Protein AF-A0A378WQJ5-F1 (afdb_monomer_lite)

Foldseek 3Di:
DPPVVVVVCVVVVDDPDDDPVVVLVVLLVVLLVVCVVDPDDADDAAQQPDPVSVSVVVSRVSSNVVNVVVVVVDPDDDDDDDDDDDHDPNDPDPPVVPVVVVVVVVVD

Organism: NCBI:txid134964

Secondary structure (DSSP, 8-state):
---HHHHHHHHHT--SS--HHHHHHHHHHHHHHHHHTSS--S------SSHHHHHHHHHHHHHHHHHHHHHHTS-----------------SSS-HHHHHHHHHTT--

Structure (mmCIF, N/CA/C/O backbone):
data_AF-A0A378WQJ5-F1
#
_entry.id   AF-A0A378WQJ5-F1
#
loop_
_atom_site.group_PDB
_atom_site.id
_atom_site.type_symbol
_atom_site.label_atom_id
_atom_site.label_alt_id
_atom_site.label_comp_id
_atom_site.label_asym_id
_atom_site.label_entity_id
_atom_site.label_seq_id
_atom_site.pdbx_PDB_ins_code
_atom_site.Cartn_x
_atom_site.Cartn_y
_atom_site.Cartn_z
_atom_site.occupancy
_atom_site.B_iso_or_equiv
_atom_site.auth_seq_id
_atom_site.auth_comp_id
_atom_site.auth_asym_id
_atom_site.auth_atom_id
_atom_site.pdbx_PDB_model_num
ATOM 1 N N . MET A 1 1 ? 26.293 -20.316 -11.705 1.00 52.41 1 MET A N 1
ATOM 2 C CA . MET A 1 1 ? 25.963 -19.163 -10.844 1.00 52.41 1 MET A CA 1
ATOM 3 C C . MET A 1 1 ? 24.924 -18.353 -11.591 1.00 52.41 1 MET A C 1
ATOM 5 O O . MET A 1 1 ? 25.240 -17.915 -12.689 1.00 52.41 1 MET A O 1
ATOM 9 N N . GLY A 1 2 ? 23.692 -18.262 -11.074 1.00 68.25 2 GLY A N 1
ATOM 10 C CA . GLY A 1 2 ? 22.673 -17.384 -11.664 1.00 68.25 2 GLY A CA 1
ATOM 11 C C . GLY A 1 2 ? 23.223 -15.965 -11.766 1.00 68.25 2 GLY A C 1
ATOM 12 O O . GLY A 1 2 ? 24.048 -15.568 -10.936 1.00 68.25 2 GLY A O 1
ATOM 13 N N . ASN A 1 3 ? 22.860 -15.241 -12.819 1.00 88.44 3 ASN A N 1
ATOM 14 C CA . ASN A 1 3 ? 23.397 -13.897 -12.994 1.00 88.44 3 ASN A CA 1
ATOM 15 C C . ASN A 1 3 ? 22.887 -12.996 -11.847 1.00 88.44 3 ASN A C 1
ATOM 17 O O . ASN A 1 3 ? 21.793 -13.191 -11.322 1.00 88.44 3 ASN A O 1
ATOM 21 N N . LEU A 1 4 ? 23.687 -12.013 -11.418 1.00 94.25 4 LEU A N 1
ATOM 22 C CA . LEU A 1 4 ? 23.340 -11.125 -10.294 1.00 94.25 4 LEU A CA 1
ATOM 23 C C . LEU A 1 4 ? 21.961 -10.459 -10.477 1.00 94.25 4 LEU A C 1
ATOM 25 O O . LEU A 1 4 ? 21.240 -10.208 -9.517 1.00 94.25 4 LEU A O 1
ATOM 29 N N . ARG A 1 5 ? 21.568 -10.209 -11.728 1.00 91.94 5 ARG A N 1
ATOM 30 C CA . ARG A 1 5 ? 20.272 -9.629 -12.075 1.00 91.94 5 ARG A CA 1
ATOM 31 C C . ARG A 1 5 ? 19.101 -10.544 -11.703 1.00 91.94 5 ARG A C 1
ATOM 33 O O . ARG A 1 5 ? 18.120 -10.048 -11.162 1.00 91.94 5 ARG A O 1
ATOM 40 N N . GLU A 1 6 ? 19.190 -11.844 -11.969 1.00 91.31 6 GLU A N 1
ATOM 41 C CA . GLU A 1 6 ? 18.173 -12.837 -11.594 1.00 91.31 6 GLU A CA 1
ATOM 42 C C . GLU A 1 6 ? 17.978 -12.884 -10.079 1.00 91.31 6 GLU A C 1
ATOM 44 O O . GLU A 1 6 ? 16.844 -12.947 -9.610 1.00 91.31 6 GLU A O 1
ATOM 49 N N . GLN A 1 7 ? 19.070 -12.781 -9.317 1.00 94.06 7 GLN A N 1
ATOM 50 C CA . GLN A 1 7 ? 19.015 -12.735 -7.854 1.00 94.06 7 GLN A CA 1
ATOM 51 C C . GLN A 1 7 ? 18.281 -11.482 -7.362 1.00 94.06 7 GLN A C 1
ATOM 53 O O . GLN A 1 7 ? 17.370 -11.591 -6.547 1.00 94.06 7 GLN A O 1
ATOM 58 N N . ILE A 1 8 ? 18.604 -10.312 -7.923 1.00 94.12 8 ILE A N 1
ATOM 59 C CA . ILE A 1 8 ? 17.949 -9.044 -7.570 1.00 94.12 8 ILE A CA 1
ATOM 60 C C . ILE A 1 8 ? 16.453 -9.072 -7.912 1.00 94.12 8 ILE A C 1
ATOM 62 O O . ILE A 1 8 ? 15.630 -8.628 -7.115 1.00 94.12 8 ILE A O 1
ATOM 66 N N . ILE A 1 9 ? 16.081 -9.590 -9.089 1.00 93.56 9 ILE A N 1
ATOM 67 C CA . ILE A 1 9 ? 14.671 -9.680 -9.504 1.00 93.56 9 ILE A CA 1
ATOM 68 C C . ILE A 1 9 ? 13.885 -10.569 -8.535 1.00 93.56 9 ILE A C 1
ATOM 70 O O . ILE A 1 9 ? 12.787 -10.194 -8.120 1.00 93.56 9 ILE A O 1
ATOM 74 N N . ALA A 1 10 ? 14.456 -11.717 -8.159 1.00 91.25 10 ALA A N 1
ATOM 75 C CA . ALA A 1 10 ? 13.835 -12.639 -7.218 1.00 91.25 10 ALA A CA 1
ATOM 76 C C . ALA A 1 10 ? 13.684 -12.022 -5.818 1.00 91.25 10 ALA A C 1
ATOM 78 O O . ALA A 1 10 ? 12.630 -12.164 -5.204 1.00 91.25 10 ALA A O 1
ATOM 79 N N . GLU A 1 11 ? 14.700 -11.305 -5.334 1.00 94.56 11 GLU A N 1
ATOM 80 C CA . GLU A 1 11 ? 14.692 -10.685 -4.004 1.00 94.56 11 GLU A CA 1
ATOM 81 C C . GLU A 1 11 ? 13.705 -9.513 -3.900 1.00 94.56 11 GLU A C 1
ATOM 83 O O . GLU A 1 11 ? 12.979 -9.398 -2.914 1.00 94.56 11 GLU A O 1
ATOM 88 N N . LEU A 1 12 ? 13.621 -8.668 -4.933 1.00 94.50 12 LEU A N 1
ATOM 89 C CA . LEU A 1 12 ? 12.687 -7.536 -4.965 1.00 94.50 12 LEU A CA 1
ATOM 90 C C . LEU A 1 12 ? 11.249 -7.946 -5.327 1.00 94.50 12 LEU A C 1
ATOM 92 O O . LEU A 1 12 ? 10.339 -7.121 -5.237 1.00 94.50 12 LEU A O 1
ATOM 96 N N . GLY A 1 13 ? 11.037 -9.193 -5.764 1.00 91.12 13 GLY A N 1
ATOM 97 C CA . GLY A 1 13 ? 9.723 -9.710 -6.151 1.00 91.12 13 GLY A CA 1
ATOM 98 C C . GLY A 1 13 ? 9.102 -8.979 -7.347 1.00 91.12 13 GLY A C 1
ATOM 99 O O . GLY A 1 13 ? 7.879 -8.852 -7.428 1.00 91.12 13 GLY A O 1
ATOM 100 N N . VAL A 1 14 ? 9.930 -8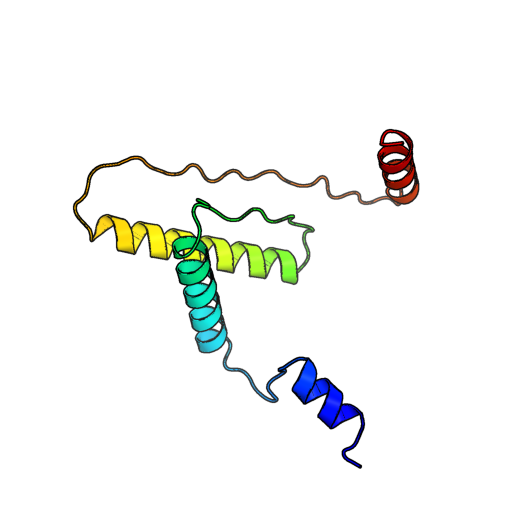.455 -8.256 1.00 91.94 14 VAL A N 1
ATOM 101 C CA . VAL A 1 14 ? 9.463 -7.677 -9.413 1.00 91.94 14 VAL A CA 1
ATOM 102 C C . VAL A 1 14 ? 8.984 -8.622 -10.510 1.00 91.94 14 VAL A C 1
ATOM 104 O O . VAL A 1 14 ? 9.728 -9.484 -10.975 1.00 91.94 14 VAL A O 1
ATOM 107 N N . ALA A 1 15 ? 7.744 -8.438 -10.958 1.00 90.56 15 ALA A N 1
ATOM 108 C CA . ALA A 1 15 ? 7.208 -9.148 -12.113 1.00 90.56 15 ALA A CA 1
ATOM 109 C C . ALA A 1 15 ? 7.690 -8.509 -13.426 1.00 90.56 15 ALA A C 1
ATOM 111 O O . ALA A 1 15 ? 7.823 -7.288 -13.515 1.00 90.56 15 ALA A O 1
ATOM 112 N N . ALA A 1 16 ? 7.922 -9.331 -14.454 1.00 90.62 16 ALA A N 1
ATOM 113 C CA . ALA A 1 16 ? 8.321 -8.854 -15.781 1.00 90.62 16 ALA A CA 1
ATOM 114 C C . ALA A 1 16 ? 7.211 -8.041 -16.471 1.00 90.62 16 ALA A C 1
ATOM 116 O O . ALA A 1 16 ? 7.496 -7.074 -17.174 1.00 90.62 16 ALA A O 1
ATOM 117 N N . GLU A 1 17 ? 5.954 -8.411 -16.229 1.00 94.00 17 GLU A N 1
ATOM 118 C CA . GLU A 1 17 ? 4.765 -7.728 -16.726 1.00 94.00 17 GLU A CA 1
ATOM 119 C C . GLU A 1 17 ? 3.743 -7.593 -15.597 1.00 94.00 17 GLU A C 1
ATOM 121 O O . GLU A 1 17 ? 3.650 -8.453 -14.716 1.00 94.00 17 GLU A O 1
ATOM 126 N N . ILE A 1 18 ? 2.972 -6.506 -15.626 1.00 94.62 18 ILE A N 1
ATOM 127 C CA . ILE A 1 18 ? 1.894 -6.250 -14.672 1.00 94.62 18 ILE A CA 1
ATOM 128 C C . ILE A 1 18 ? 0.619 -5.852 -15.411 1.00 94.62 18 ILE A C 1
ATOM 130 O O . ILE A 1 18 ? 0.675 -5.104 -16.385 1.00 94.62 18 ILE A O 1
ATOM 134 N N . GLU A 1 19 ? -0.537 -6.286 -14.904 1.00 97.00 19 GLU A N 1
ATOM 135 C CA . GLU A 1 19 ? -1.818 -5.659 -15.240 1.00 97.00 19 GLU A CA 1
ATOM 136 C C . GLU A 1 19 ? -2.140 -4.632 -14.133 1.00 97.00 19 GLU A C 1
ATOM 138 O O . GLU A 1 19 ? -2.465 -5.031 -13.005 1.00 97.00 19 GLU A O 1
ATOM 143 N N . PRO A 1 20 ? -2.070 -3.313 -14.419 1.00 95.19 20 PRO A N 1
ATOM 144 C CA . PRO A 1 20 ? -2.350 -2.255 -13.449 1.00 95.19 20 PRO A CA 1
ATOM 145 C C . PRO A 1 20 ? -3.651 -2.410 -12.641 1.00 95.19 20 PRO A C 1
ATOM 147 O O . PRO A 1 20 ? -3.651 -2.181 -11.435 1.00 95.19 20 PRO A O 1
ATOM 150 N N . LYS A 1 21 ? -4.770 -2.786 -13.261 1.00 95.94 21 LYS A N 1
ATOM 151 C CA . LYS A 1 21 ? -6.079 -2.959 -12.610 1.00 95.94 21 LYS A CA 1
ATOM 152 C C . LYS A 1 21 ? -6.063 -4.099 -11.598 1.00 95.94 21 LYS A C 1
ATOM 154 O O . LYS A 1 21 ? -6.588 -3.938 -10.495 1.00 95.94 21 LYS A O 1
ATOM 159 N N . VAL A 1 22 ? -5.452 -5.227 -11.958 1.00 96.88 22 VAL A N 1
ATOM 160 C CA . VAL A 1 22 ? -5.320 -6.391 -11.066 1.00 96.88 22 VAL A CA 1
ATOM 161 C C . VAL A 1 22 ? -4.415 -6.037 -9.890 1.00 96.88 22 VAL A C 1
ATOM 163 O O . VAL A 1 22 ? -4.758 -6.271 -8.732 1.00 96.88 22 VAL A O 1
ATOM 166 N N . GLU A 1 23 ? -3.297 -5.379 -10.176 1.00 96.75 23 GLU A N 1
ATOM 167 C CA . GLU A 1 23 ? -2.312 -4.947 -9.191 1.00 96.75 23 GLU A CA 1
ATOM 168 C C . GLU A 1 23 ? -2.868 -3.894 -8.213 1.00 96.75 23 GLU A C 1
ATOM 170 O O . GLU A 1 23 ? -2.573 -3.939 -7.011 1.00 96.75 23 GLU A O 1
ATOM 175 N N . VAL A 1 24 ? -3.717 -2.975 -8.688 1.00 97.19 24 VAL A N 1
ATOM 176 C CA . VAL A 1 24 ? -4.460 -2.038 -7.831 1.00 97.19 24 VAL A CA 1
ATOM 177 C C . VAL A 1 24 ? -5.402 -2.801 -6.908 1.00 97.19 24 VAL A C 1
ATOM 179 O O . VAL A 1 24 ? -5.370 -2.565 -5.701 1.00 97.19 24 VAL A O 1
ATOM 182 N N . ARG A 1 25 ? -6.207 -3.734 -7.437 1.00 97.56 25 ARG A N 1
ATOM 183 C CA . ARG A 1 25 ? -7.154 -4.508 -6.623 1.00 97.56 25 ARG A CA 1
ATOM 184 C C . ARG A 1 25 ? -6.437 -5.302 -5.534 1.00 97.56 25 ARG A C 1
ATOM 186 O O . ARG A 1 25 ? -6.797 -5.176 -4.367 1.00 97.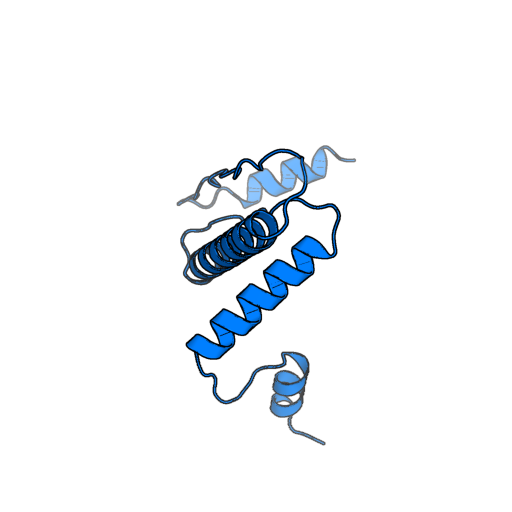56 25 ARG A O 1
ATOM 193 N N . ARG A 1 26 ? -5.377 -6.021 -5.904 1.00 97.06 26 ARG A N 1
ATOM 194 C CA . ARG A 1 26 ? -4.557 -6.818 -4.985 1.00 97.06 26 ARG A CA 1
ATOM 195 C C . ARG A 1 26 ? -3.949 -5.969 -3.865 1.00 97.06 26 ARG A C 1
ATOM 197 O O . ARG A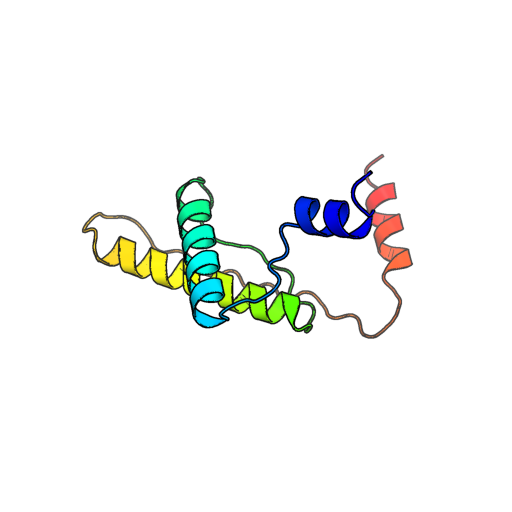 1 26 ? -3.968 -6.382 -2.711 1.00 97.06 26 ARG A O 1
ATOM 204 N N . ARG A 1 27 ? -3.426 -4.774 -4.178 1.00 97.31 27 ARG A N 1
ATOM 205 C CA . ARG A 1 27 ? -2.874 -3.855 -3.160 1.00 97.31 27 ARG A CA 1
ATOM 206 C C . ARG A 1 27 ? -3.953 -3.281 -2.250 1.00 97.31 27 ARG A C 1
ATOM 208 O O . ARG A 1 27 ? -3.718 -3.160 -1.055 1.00 97.31 27 ARG A O 1
ATOM 215 N N . VAL A 1 28 ? -5.117 -2.932 -2.795 1.00 97.19 28 VAL A N 1
ATOM 216 C CA . VAL A 1 28 ? -6.250 -2.432 -2.002 1.00 97.19 28 VAL A CA 1
ATOM 217 C C . VAL A 1 28 ? -6.750 -3.504 -1.034 1.00 97.19 28 VAL A C 1
ATOM 219 O O . VAL A 1 28 ? -6.925 -3.205 0.143 1.00 97.19 28 VAL A O 1
ATOM 222 N N . GLU A 1 29 ? -6.915 -4.744 -1.500 1.00 96.88 29 GLU A N 1
ATOM 223 C CA . GLU A 1 29 ? -7.299 -5.880 -0.654 1.00 96.88 29 GLU A CA 1
ATOM 224 C C . GLU A 1 29 ? -6.261 -6.143 0.432 1.00 96.88 29 GLU A C 1
ATOM 226 O O . GLU A 1 29 ? -6.613 -6.175 1.607 1.00 96.88 29 GLU A O 1
ATOM 231 N N . PHE A 1 30 ? -4.978 -6.211 0.065 1.00 96.81 30 PHE A N 1
ATOM 232 C CA . PHE A 1 30 ? -3.892 -6.364 1.030 1.00 96.81 30 PHE A CA 1
ATOM 233 C C . PHE A 1 30 ? -3.926 -5.282 2.115 1.00 96.81 30 PHE A C 1
ATOM 235 O O . PHE A 1 30 ? -3.830 -5.599 3.296 1.00 96.81 30 PHE A O 1
ATOM 242 N N . LEU A 1 31 ? -4.091 -4.008 1.740 1.00 96.38 31 LEU A N 1
ATOM 243 C CA . LEU A 1 31 ? -4.176 -2.908 2.702 1.00 96.38 31 LEU A CA 1
ATOM 244 C C . LEU A 1 31 ? -5.416 -3.039 3.597 1.00 96.38 31 LEU A C 1
ATOM 246 O O . LEU A 1 31 ? -5.315 -2.870 4.811 1.00 96.38 31 LEU A O 1
ATOM 250 N N . ALA A 1 32 ? -6.579 -3.348 3.025 1.00 93.88 32 ALA A N 1
ATOM 251 C CA . ALA A 1 32 ? -7.818 -3.510 3.778 1.00 93.88 32 ALA A CA 1
ATOM 252 C C . ALA A 1 32 ? -7.713 -4.650 4.807 1.00 93.88 32 ALA A C 1
ATOM 254 O O . ALA A 1 32 ? -8.053 -4.479 5.982 1.00 93.88 32 ALA A O 1
ATOM 255 N N . ASP A 1 33 ? -7.193 -5.795 4.378 1.00 94.56 33 ASP A N 1
ATOM 256 C CA . ASP A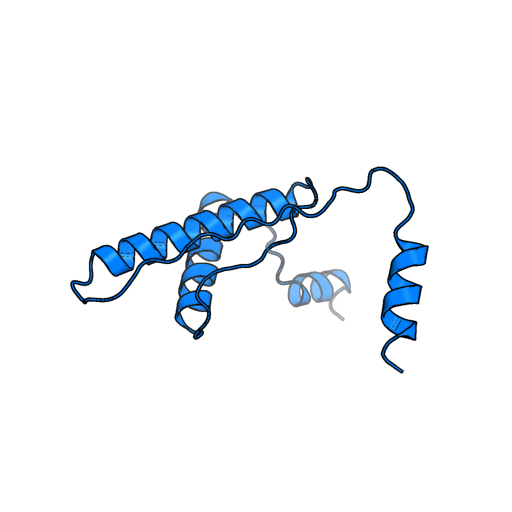 1 33 ? -7.033 -6.972 5.223 1.00 94.56 33 ASP A CA 1
ATOM 257 C C . ASP A 1 33 ? -5.941 -6.739 6.277 1.00 94.56 33 ASP A C 1
ATOM 259 O O . ASP A 1 33 ? -6.136 -7.064 7.449 1.00 94.56 33 ASP A O 1
ATOM 263 N N . TYR A 1 34 ? -4.842 -6.070 5.908 1.00 95.38 34 TYR A N 1
ATOM 264 C CA . TYR A 1 34 ? -3.795 -5.669 6.846 1.00 95.38 34 TYR A CA 1
ATOM 265 C C . TYR A 1 34 ? -4.345 -4.754 7.941 1.00 95.38 34 TYR A C 1
ATOM 267 O O . TYR A 1 34 ? -4.151 -5.039 9.120 1.00 95.38 34 TYR A O 1
ATOM 275 N N . LEU A 1 35 ? -5.088 -3.699 7.589 1.00 91.81 35 LEU A N 1
ATOM 276 C CA . LEU A 1 35 ? -5.670 -2.802 8.588 1.00 91.81 35 LEU A CA 1
ATOM 277 C C . LEU A 1 35 ? -6.632 -3.552 9.517 1.00 91.81 35 LEU A C 1
ATOM 279 O O . LEU A 1 3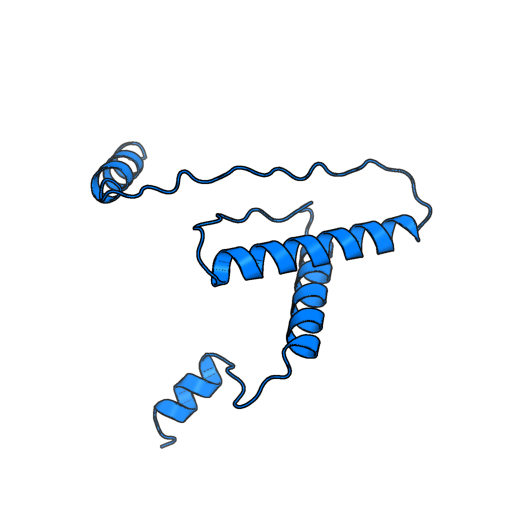5 ? -6.540 -3.391 10.731 1.00 91.81 35 LEU A O 1
ATOM 283 N N . SER A 1 36 ? -7.472 -4.431 8.959 1.00 90.56 36 SER A N 1
ATOM 284 C CA . SER A 1 36 ? -8.414 -5.265 9.724 1.00 90.56 36 SER A CA 1
ATOM 285 C C . SER A 1 36 ? -7.727 -6.258 10.664 1.00 90.56 36 SER A C 1
ATOM 287 O O . SER A 1 36 ? -8.308 -6.654 11.670 1.00 90.56 36 SER A O 1
ATOM 289 N N . SER A 1 37 ? -6.500 -6.674 10.341 1.00 92.88 37 SER A N 1
ATOM 290 C CA . SER A 1 37 ? -5.703 -7.578 11.177 1.00 92.88 37 SER A CA 1
ATOM 291 C C . SER A 1 37 ? -5.053 -6.884 12.382 1.00 92.88 37 SER A C 1
ATOM 293 O O . SER A 1 37 ? -4.500 -7.546 13.259 1.00 92.88 37 SER A O 1
ATOM 295 N N . THR A 1 38 ? -5.122 -5.552 12.445 1.00 90.88 38 THR A N 1
ATOM 296 C CA . THR A 1 38 ? -4.505 -4.735 13.495 1.00 90.88 38 THR A CA 1
ATOM 297 C C . THR A 1 38 ? -5.566 -3.996 14.320 1.00 90.88 38 THR A C 1
ATOM 299 O O . THR A 1 38 ? -6.661 -3.746 13.827 1.00 90.88 38 THR A O 1
ATOM 302 N N . PRO A 1 39 ? -5.256 -3.555 15.555 1.00 89.00 39 PRO A N 1
ATOM 303 C CA . PRO A 1 39 ? -6.124 -2.638 16.299 1.00 89.00 39 PRO A CA 1
ATOM 304 C C . PRO A 1 39 ? -6.079 -1.200 15.752 1.00 89.00 39 PRO A C 1
ATOM 306 O O . PRO A 1 39 ? -6.711 -0.305 16.317 1.00 89.00 39 PRO A O 1
ATOM 309 N N . ALA A 1 40 ? -5.288 -0.946 14.703 1.00 90.00 40 ALA A N 1
ATOM 310 C CA . ALA A 1 40 ? -5.225 0.354 14.069 1.00 90.00 40 ALA A CA 1
ATOM 311 C C . ALA A 1 40 ? -6.513 0.631 13.295 1.00 90.00 40 ALA A C 1
ATOM 313 O O . ALA A 1 40 ? -7.271 -0.249 12.905 1.00 90.00 40 ALA A O 1
ATOM 314 N N . THR A 1 41 ? -6.752 1.908 13.069 1.00 85.38 41 THR A N 1
ATOM 315 C CA . THR A 1 41 ? -8.048 2.400 12.613 1.00 85.38 41 THR A CA 1
ATOM 316 C C . THR A 1 41 ? -7.967 3.204 11.319 1.00 85.38 41 THR A C 1
ATOM 318 O O . THR A 1 41 ? -8.974 3.654 10.773 1.00 85.38 41 THR A O 1
ATOM 321 N N . GLY A 1 42 ? -6.752 3.381 10.807 1.00 89.56 42 GLY A N 1
ATOM 322 C CA . GLY A 1 42 ? -6.480 4.025 9.537 1.00 89.56 42 GLY A CA 1
ATOM 323 C C . GLY A 1 42 ? -4.990 4.051 9.223 1.00 89.56 42 GLY A C 1
ATOM 324 O O . GLY A 1 42 ? -4.155 3.596 10.005 1.00 89.56 42 GLY A O 1
ATOM 325 N N . PHE A 1 43 ? -4.667 4.625 8.068 1.00 92.88 43 PHE A N 1
ATOM 326 C CA . PHE A 1 43 ? -3.297 4.804 7.595 1.00 92.88 43 PHE A CA 1
ATOM 327 C C . PHE A 1 43 ? -2.821 6.241 7.799 1.00 92.88 43 PHE A C 1
ATOM 329 O O . PHE A 1 43 ? -3.586 7.191 7.624 1.00 92.88 43 PHE A O 1
ATOM 336 N N . VAL A 1 44 ? -1.531 6.403 8.093 1.00 93.19 44 VAL A N 1
ATOM 337 C CA . VAL A 1 44 ? -0.844 7.699 8.085 1.00 93.19 44 VAL A CA 1
ATOM 338 C C . VAL A 1 44 ? 0.170 7.687 6.947 1.00 93.19 44 VAL A C 1
ATOM 340 O O . VAL A 1 44 ? 0.980 6.770 6.852 1.00 93.19 44 VAL A O 1
ATOM 343 N N . LEU A 1 45 ? 0.127 8.701 6.082 1.00 92.50 45 LEU A N 1
ATOM 344 C CA . LEU A 1 45 ? 1.006 8.814 4.920 1.00 92.50 45 LEU A CA 1
ATOM 345 C C . LEU A 1 45 ? 1.527 10.246 4.776 1.00 92.50 45 LEU A C 1
ATOM 347 O O . LEU A 1 45 ? 0.750 11.201 4.768 1.00 92.50 45 LEU A O 1
ATOM 351 N N . GLY A 1 46 ? 2.842 10.390 4.615 1.00 92.50 46 GLY A N 1
ATOM 352 C CA . GLY A 1 46 ? 3.454 11.650 4.203 1.00 92.50 46 GLY A CA 1
ATOM 353 C C . GLY A 1 46 ? 3.298 11.854 2.696 1.00 92.50 46 GLY A C 1
ATOM 354 O O . GLY A 1 46 ? 3.832 11.078 1.909 1.00 92.50 46 GLY A O 1
ATOM 355 N N . ILE A 1 47 ? 2.579 12.900 2.284 1.00 89.62 47 ILE A N 1
ATOM 356 C CA . ILE A 1 47 ? 2.442 13.264 0.867 1.00 89.62 47 ILE A CA 1
ATOM 357 C C . ILE A 1 47 ? 3.540 14.259 0.495 1.00 89.62 47 ILE A C 1
ATOM 359 O O . ILE A 1 47 ? 3.559 15.377 1.004 1.00 89.62 47 ILE A O 1
ATOM 363 N N . SER A 1 48 ? 4.439 13.849 -0.402 1.00 89.00 48 SER A N 1
ATOM 364 C CA . SER A 1 48 ? 5.555 14.670 -0.900 1.00 89.00 48 SER A CA 1
ATOM 365 C C . SER A 1 48 ? 5.224 15.454 -2.174 1.00 89.00 48 SER A C 1
ATOM 367 O O . SER A 1 48 ? 5.977 16.345 -2.551 1.00 89.00 48 SER A O 1
ATOM 369 N N . GLY A 1 49 ? 4.118 15.114 -2.847 1.00 86.88 49 GLY A N 1
ATOM 370 C CA . GLY A 1 49 ? 3.763 15.630 -4.176 1.00 86.88 49 GLY A CA 1
ATOM 371 C C . GLY A 1 49 ? 4.298 14.788 -5.342 1.00 86.88 49 GLY A C 1
ATOM 372 O O . GLY A 1 49 ? 4.007 15.096 -6.492 1.00 86.88 49 GLY A O 1
ATOM 373 N N . GLY A 1 50 ? 5.048 13.716 -5.061 1.00 93.00 50 GLY A N 1
ATOM 374 C CA . GLY A 1 50 ? 5.488 12.744 -6.065 1.00 93.00 50 GLY A CA 1
ATOM 375 C C . GLY A 1 50 ? 4.402 11.737 -6.468 1.00 93.00 50 GLY A C 1
ATOM 376 O O . GLY A 1 50 ? 3.368 11.602 -5.804 1.00 93.00 50 GLY A O 1
ATOM 377 N N . GLN A 1 51 ? 4.663 10.994 -7.547 1.00 94.19 51 GLN A N 1
ATOM 378 C CA . GLN A 1 51 ? 3.765 9.950 -8.052 1.00 94.19 51 GLN A CA 1
ATOM 379 C C . GLN A 1 51 ? 3.542 8.842 -7.017 1.00 94.19 51 GLN A C 1
ATOM 381 O O . GLN A 1 51 ? 2.399 8.460 -6.782 1.00 94.19 51 GLN A O 1
ATOM 386 N N . ASP A 1 52 ? 4.599 8.390 -6.341 1.00 93.19 52 ASP A N 1
ATOM 387 C CA . ASP A 1 52 ? 4.522 7.264 -5.403 1.00 93.19 52 ASP A CA 1
ATOM 388 C C . ASP A 1 52 ? 3.642 7.580 -4.195 1.00 93.19 52 ASP A C 1
ATOM 390 O O . ASP A 1 52 ? 2.766 6.796 -3.824 1.00 93.19 52 ASP A O 1
ATOM 394 N N . SER A 1 53 ? 3.824 8.763 -3.599 1.00 91.31 53 SER A N 1
ATOM 395 C CA . SER A 1 53 ? 3.023 9.182 -2.446 1.00 91.31 53 SER A CA 1
ATOM 396 C C . SER A 1 53 ? 1.573 9.472 -2.840 1.00 91.31 53 SER A C 1
ATOM 398 O O . SER A 1 53 ? 0.658 9.145 -2.085 1.00 91.31 53 SER A O 1
ATOM 400 N N . SER A 1 54 ? 1.337 9.990 -4.048 1.00 93.81 54 SER A N 1
ATOM 401 C CA . SER A 1 54 ? -0.016 10.203 -4.578 1.00 93.81 54 SER A CA 1
ATOM 402 C C . SER A 1 54 ? -0.740 8.883 -4.865 1.00 93.81 54 SER A C 1
ATOM 404 O O . SER A 1 54 ? -1.896 8.713 -4.467 1.00 93.81 54 SER A O 1
ATOM 406 N N . LEU A 1 55 ? -0.057 7.925 -5.500 1.00 95.31 55 LEU A N 1
ATOM 407 C CA . LEU A 1 55 ? -0.586 6.590 -5.777 1.00 95.31 55 LEU A CA 1
ATOM 408 C C . LEU A 1 55 ? -0.894 5.853 -4.474 1.00 95.31 55 LEU A C 1
ATOM 410 O O . LEU A 1 55 ? -2.011 5.371 -4.290 1.00 95.31 55 LEU A O 1
ATOM 414 N N . THR A 1 56 ? 0.059 5.838 -3.541 1.00 94.75 56 THR A N 1
ATOM 415 C CA . THR A 1 56 ? -0.115 5.209 -2.225 1.00 94.75 56 THR A CA 1
ATOM 416 C C . THR A 1 56 ? -1.293 5.830 -1.478 1.00 94.75 56 THR A C 1
ATOM 418 O O . THR A 1 56 ? -2.142 5.110 -0.959 1.00 94.75 56 THR A O 1
ATOM 421 N N . GLY A 1 57 ? -1.422 7.161 -1.495 1.00 94.94 57 GLY A N 1
ATOM 422 C CA . GLY A 1 57 ? -2.547 7.856 -0.869 1.00 94.94 57 GLY A CA 1
ATOM 423 C C . GLY A 1 57 ? -3.896 7.443 -1.455 1.00 94.94 57 GLY A C 1
ATOM 424 O O . GLY A 1 57 ? -4.844 7.192 -0.708 1.00 94.94 57 GLY A O 1
ATOM 425 N N . LYS A 1 58 ? -3.981 7.306 -2.784 1.00 96.00 58 LYS A N 1
ATOM 426 C CA . LYS A 1 58 ? -5.202 6.840 -3.450 1.00 96.00 58 LYS A CA 1
ATOM 427 C C . LYS A 1 58 ? -5.533 5.388 -3.093 1.00 96.00 58 LYS A C 1
ATOM 429 O O . LYS A 1 58 ? -6.698 5.101 -2.831 1.00 96.00 58 LYS A O 1
ATOM 434 N N . LEU A 1 59 ? -4.542 4.497 -3.052 1.00 96.94 59 LEU A N 1
ATOM 435 C CA . LEU A 1 59 ? -4.736 3.092 -2.673 1.00 96.94 59 LEU A CA 1
ATOM 436 C C . LEU A 1 59 ? -5.222 2.958 -1.224 1.00 96.94 59 LEU A C 1
ATOM 438 O O . LEU A 1 59 ? -6.200 2.255 -0.976 1.00 96.94 59 LEU A O 1
ATOM 442 N N . CYS A 1 60 ? -4.616 3.693 -0.285 1.00 95.75 60 CYS A N 1
ATOM 443 C CA . CYS A 1 60 ? -5.055 3.721 1.112 1.00 95.75 60 CYS A CA 1
ATOM 444 C C . CYS A 1 60 ? -6.501 4.216 1.249 1.00 95.75 60 CYS A C 1
ATOM 446 O O . CYS A 1 60 ? -7.276 3.649 2.018 1.00 95.75 60 CYS A O 1
ATOM 448 N N . GLN A 1 61 ? -6.882 5.249 0.489 1.00 94.75 61 GLN A N 1
ATOM 449 C CA . GLN A 1 61 ? -8.253 5.759 0.490 1.00 94.75 61 GLN A CA 1
ATOM 450 C C . GLN A 1 61 ? -9.250 4.696 0.005 1.00 94.75 61 GLN A C 1
ATOM 452 O O . GLN A 1 61 ? -10.257 4.460 0.669 1.00 94.75 61 GLN A O 1
ATOM 457 N N 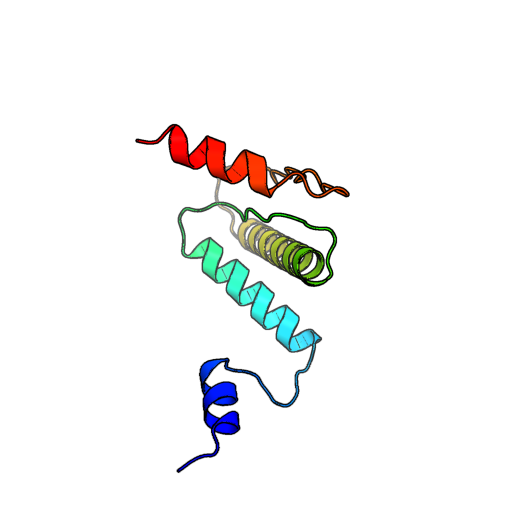. LEU A 1 62 ? -8.947 4.018 -1.109 1.00 96.19 62 LEU A N 1
ATOM 458 C CA . LEU A 1 62 ? -9.792 2.944 -1.643 1.00 96.19 62 LEU A CA 1
ATOM 459 C C . LEU A 1 62 ? -9.956 1.787 -0.646 1.00 96.19 62 LEU A C 1
ATOM 461 O O . LEU A 1 62 ? -11.065 1.287 -0.475 1.00 96.19 62 LEU A O 1
ATOM 465 N N . ALA A 1 63 ? -8.880 1.402 0.046 1.00 94.56 63 ALA A N 1
ATOM 466 C CA . ALA A 1 63 ? -8.910 0.332 1.043 1.00 94.56 63 ALA A CA 1
ATOM 467 C C . ALA A 1 63 ? -9.818 0.671 2.235 1.00 94.56 63 ALA A C 1
ATOM 469 O O . ALA A 1 63 ? -10.646 -0.144 2.643 1.00 94.56 63 ALA A O 1
ATOM 470 N N . VAL A 1 64 ? -9.723 1.894 2.766 1.00 93.12 64 VAL A N 1
ATOM 471 C CA . VAL A 1 64 ? -10.583 2.348 3.871 1.00 93.12 64 VAL A CA 1
ATOM 472 C C . VAL A 1 64 ? -12.048 2.448 3.438 1.00 93.12 64 VAL A C 1
ATOM 474 O O . VAL A 1 64 ? -12.940 2.084 4.205 1.00 93.12 64 VAL A O 1
ATOM 477 N N . ASP A 1 65 ? -12.320 2.921 2.220 1.00 93.94 65 ASP A N 1
ATOM 478 C CA . ASP A 1 65 ? -13.689 3.004 1.701 1.00 93.94 65 ASP A CA 1
ATOM 479 C C . ASP A 1 65 ? -14.317 1.616 1.527 1.00 93.94 65 ASP A C 1
ATOM 481 O O . ASP A 1 65 ? -15.493 1.425 1.856 1.00 93.94 65 ASP A O 1
ATOM 485 N N . GLU A 1 66 ? -13.530 0.631 1.091 1.00 91.75 66 GLU A N 1
ATOM 486 C CA . GLU A 1 66 ? -13.966 -0.760 1.013 1.00 91.75 66 GLU A CA 1
ATOM 487 C C . GLU A 1 66 ? -14.272 -1.346 2.395 1.00 91.75 66 GLU A C 1
ATOM 489 O O . GLU A 1 66 ? -15.343 -1.924 2.577 1.00 91.75 66 GLU A O 1
ATOM 494 N N . LEU A 1 67 ? -13.402 -1.145 3.389 1.00 89.31 67 LEU A N 1
ATOM 495 C CA . LEU A 1 67 ? -13.658 -1.592 4.763 1.00 89.31 67 LEU A CA 1
ATOM 496 C C . LEU A 1 67 ? -14.928 -0.970 5.342 1.00 89.31 67 LEU A C 1
ATOM 498 O O . LEU A 1 67 ? -15.801 -1.682 5.829 1.00 89.31 67 LEU A O 1
ATOM 502 N N . ARG A 1 68 ? -15.112 0.344 5.177 1.00 88.12 68 ARG A N 1
ATOM 503 C CA . ARG A 1 68 ? -16.339 1.038 5.601 1.00 88.12 68 ARG A CA 1
ATOM 504 C C . ARG A 1 68 ? -17.591 0.500 4.903 1.00 88.12 68 ARG A C 1
ATOM 506 O O . ARG A 1 68 ? -18.685 0.564 5.467 1.00 88.12 68 ARG A O 1
ATOM 513 N N . ALA A 1 69 ? -17.471 0.042 3.657 1.00 88.56 69 ALA A N 1
ATOM 514 C CA . ALA A 1 69 ? -18.570 -0.583 2.928 1.00 88.56 69 ALA A CA 1
ATOM 515 C C . ALA A 1 69 ? -18.839 -2.020 3.408 1.00 88.56 69 ALA A C 1
ATOM 517 O O . ALA A 1 69 ? -20.005 -2.410 3.483 1.00 88.56 69 ALA A O 1
ATOM 518 N N . ARG A 1 70 ? -17.795 -2.787 3.756 1.00 84.81 70 ARG A N 1
ATOM 519 C CA . ARG A 1 70 ? -17.907 -4.119 4.380 1.00 84.81 70 ARG A CA 1
ATOM 520 C C . ARG A 1 70 ? -18.586 -4.017 5.752 1.00 84.81 70 ARG A C 1
ATOM 522 O O . ARG A 1 70 ? -19.544 -4.745 6.003 1.00 84.81 70 ARG A O 1
ATOM 529 N N . ASP A 1 71 ? -18.183 -3.053 6.576 1.00 77.56 71 ASP A N 1
ATOM 530 C CA . ASP A 1 71 ? -18.752 -2.825 7.910 1.00 77.56 71 ASP A CA 1
ATOM 531 C C . ASP A 1 71 ? -20.206 -2.366 7.855 1.00 77.56 71 ASP A C 1
ATOM 533 O O . ASP A 1 71 ? -21.031 -2.861 8.611 1.00 77.56 71 ASP A O 1
ATOM 537 N N . ARG A 1 72 ? -20.579 -1.498 6.905 1.00 67.44 72 ARG A N 1
ATOM 538 C CA . ARG A 1 72 ? -21.991 -1.116 6.707 1.00 67.44 72 ARG A CA 1
ATOM 539 C C . ARG A 1 72 ? -22.904 -2.291 6.353 1.00 67.44 72 ARG A C 1
ATOM 541 O O . ARG A 1 72 ? -24.103 -2.210 6.603 1.00 67.44 72 ARG A O 1
ATOM 548 N N . ARG A 1 73 ? -22.366 -3.366 5.768 1.00 59.34 73 ARG A N 1
ATOM 549 C CA . ARG A 1 73 ? -23.119 -4.600 5.485 1.00 59.34 73 ARG A CA 1
ATOM 550 C C . ARG A 1 73 ? -23.202 -5.536 6.696 1.00 59.34 73 ARG A C 1
ATOM 552 O O . ARG A 1 73 ? -23.977 -6.487 6.649 1.00 59.34 73 ARG A O 1
ATOM 559 N N . ARG A 1 74 ? -22.453 -5.276 7.776 1.00 45.94 74 ARG A N 1
ATOM 560 C CA . ARG A 1 74 ? -22.588 -5.961 9.067 1.00 45.94 74 ARG A CA 1
ATOM 561 C C . ARG A 1 74 ? -23.414 -5.086 10.018 1.00 45.94 74 ARG A C 1
ATOM 563 O O . ARG A 1 74 ? -22.935 -4.044 10.457 1.00 45.94 74 ARG A O 1
ATOM 570 N N . PRO A 1 75 ? -24.647 -5.472 10.381 1.00 42.81 75 PRO A N 1
ATOM 571 C CA . PRO A 1 75 ? -25.402 -4.725 11.373 1.00 42.81 75 PRO A CA 1
ATOM 572 C C . PRO A 1 75 ? -24.802 -4.989 12.762 1.00 42.81 75 PRO A C 1
ATOM 574 O O . PRO A 1 75 ? -25.183 -5.936 13.441 1.00 42.81 75 PRO A O 1
ATOM 577 N N . SER A 1 76 ? -23.847 -4.163 13.196 1.00 41.75 76 SER A N 1
ATOM 578 C CA . SER A 1 76 ? -23.461 -4.089 14.608 1.00 41.75 76 SER A CA 1
ATOM 579 C C . SER A 1 76 ? -22.933 -2.709 15.001 1.00 41.75 76 SER A C 1
ATOM 581 O O . SER A 1 76 ? -22.100 -2.100 14.337 1.00 41.75 76 SER A O 1
ATOM 583 N N . SER A 1 77 ? -23.461 -2.239 16.123 1.00 45.09 77 SER A N 1
ATOM 584 C CA . SER A 1 77 ? -23.293 -0.949 16.782 1.00 45.09 77 SER A CA 1
ATOM 585 C C . SER A 1 77 ? -21.859 -0.636 17.246 1.00 45.09 77 SER A C 1
ATOM 587 O O . SER A 1 77 ? -21.460 -1.134 18.297 1.00 45.09 77 SER A O 1
ATOM 589 N N . ARG A 1 78 ? -21.118 0.245 16.548 1.00 40.84 78 ARG A N 1
ATOM 590 C CA . ARG A 1 78 ? -20.240 1.288 17.150 1.00 40.84 78 ARG A CA 1
ATOM 591 C C . ARG A 1 78 ? -19.451 2.111 16.111 1.00 40.84 78 ARG A C 1
ATOM 593 O O . ARG A 1 78 ? -18.594 1.589 15.419 1.00 40.84 78 ARG A O 1
ATOM 600 N N . SER A 1 79 ? -19.739 3.419 16.118 1.00 42.41 79 SER A N 1
ATOM 601 C CA . SER A 1 79 ? -18.849 4.593 15.951 1.00 42.41 79 SER A CA 1
ATOM 602 C C . SER A 1 79 ? -17.867 4.698 14.766 1.00 42.41 79 SER A C 1
ATOM 604 O O . SER A 1 79 ? -16.925 3.926 14.633 1.00 42.41 79 SER A O 1
ATOM 606 N N . GLY A 1 80 ? -18.040 5.776 13.986 1.00 44.66 80 GLY A N 1
ATOM 607 C CA . GLY A 1 80 ? -17.244 6.156 12.815 1.00 44.66 80 GLY A CA 1
ATOM 608 C C . GLY A 1 80 ? -15.813 6.645 13.074 1.00 44.66 80 GLY A C 1
ATOM 609 O O . GLY A 1 80 ? -15.448 7.030 14.183 1.00 44.66 80 GLY A O 1
ATOM 610 N N . PHE A 1 81 ? -15.024 6.656 11.992 1.00 39.41 81 PHE A N 1
ATOM 611 C CA . PHE A 1 81 ? -13.599 6.986 11.997 1.00 39.41 81 PHE A CA 1
ATOM 612 C C . PHE A 1 81 ? -13.284 8.280 11.226 1.00 39.41 81 PHE A C 1
ATOM 614 O O . PHE A 1 81 ? -13.565 8.335 10.021 1.00 39.41 81 PHE A O 1
ATOM 621 N N . PRO A 1 82 ? -12.680 9.305 11.858 1.00 38.81 82 PRO A N 1
ATOM 622 C CA . PRO A 1 82 ? -12.261 10.517 11.168 1.00 38.81 82 PRO A CA 1
ATOM 623 C C . PRO A 1 82 ? -10.959 10.281 10.390 1.00 38.81 82 PRO A C 1
ATOM 625 O O . PRO A 1 82 ? -9.953 9.824 10.929 1.00 38.81 82 PRO A O 1
ATOM 628 N N . THR A 1 83 ? -10.966 10.630 9.106 1.00 37.25 83 THR A N 1
ATOM 629 C CA . THR A 1 83 ? -9.752 10.730 8.287 1.00 37.25 83 THR A CA 1
ATOM 630 C C . THR A 1 83 ? -8.914 11.914 8.788 1.00 37.25 83 THR A C 1
ATOM 632 O O . THR A 1 83 ? -9.304 13.065 8.605 1.00 37.25 83 THR A O 1
ATOM 635 N N . VAL A 1 84 ? -7.754 11.663 9.405 1.00 41.09 84 VAL A N 1
ATOM 636 C CA . VAL A 1 84 ? -6.796 12.721 9.776 1.00 41.09 84 VAL A CA 1
ATOM 637 C C . VAL A 1 84 ? -5.833 12.956 8.613 1.00 41.09 84 VAL A C 1
ATOM 639 O O . VAL A 1 84 ? -4.887 12.203 8.400 1.00 41.09 84 VAL A O 1
ATOM 642 N N . ARG A 1 85 ? -6.063 14.030 7.851 1.00 39.47 85 ARG A N 1
ATOM 643 C CA . ARG A 1 85 ? -5.134 14.535 6.830 1.00 39.47 85 ARG A CA 1
ATOM 644 C C . ARG A 1 85 ? -4.238 15.604 7.458 1.00 39.47 85 ARG A C 1
ATOM 646 O O . ARG A 1 85 ? -4.694 16.722 7.679 1.00 39.47 85 ARG A O 1
ATOM 653 N N . ARG A 1 86 ? -2.960 15.297 7.707 1.00 28.48 86 ARG A N 1
ATOM 654 C CA . ARG A 1 86 ? -1.933 16.318 7.990 1.00 28.48 86 ARG A CA 1
ATOM 655 C C . ARG A 1 86 ? -1.059 16.512 6.747 1.00 28.48 86 ARG A C 1
ATOM 657 O O . ARG A 1 86 ? -0.340 15.583 6.387 1.00 28.48 86 ARG A O 1
ATOM 664 N N . PRO A 1 87 ? -1.110 17.670 6.067 1.00 27.55 87 PRO A N 1
ATOM 665 C CA . PRO A 1 87 ? -0.143 17.974 5.022 1.00 27.55 87 PRO A CA 1
ATOM 666 C C . PRO A 1 87 ? 1.250 18.132 5.651 1.00 27.55 87 PRO A C 1
ATOM 668 O O . PRO A 1 87 ? 1.415 18.868 6.623 1.00 27.55 87 PRO A O 1
ATOM 671 N N . MET A 1 88 ? 2.244 17.426 5.106 1.00 27.95 88 MET A N 1
ATOM 672 C CA . MET A 1 88 ? 3.652 17.720 5.373 1.00 27.95 88 MET A CA 1
ATOM 673 C C . MET A 1 88 ? 4.011 19.037 4.668 1.00 27.95 88 MET A C 1
ATOM 675 O O . MET A 1 88 ? 3.601 19.225 3.519 1.00 27.95 88 MET A O 1
ATOM 679 N N . PRO A 1 89 ? 4.762 19.951 5.304 1.00 29.30 89 PRO A N 1
ATOM 680 C CA . PRO A 1 89 ? 5.287 21.118 4.611 1.00 29.30 89 PRO A CA 1
ATOM 681 C C . PRO A 1 89 ? 6.240 20.653 3.501 1.00 29.30 89 PRO A C 1
ATOM 683 O O . PRO A 1 89 ? 7.275 20.044 3.763 1.00 29.30 89 PRO A O 1
ATOM 686 N N . THR A 1 90 ? 5.882 20.914 2.244 1.00 40.72 90 THR A N 1
ATOM 687 C CA . THR A 1 90 ? 6.761 20.671 1.097 1.00 40.72 90 THR A CA 1
ATOM 688 C C . THR A 1 90 ? 7.801 21.788 1.044 1.00 40.72 90 THR A C 1
ATOM 690 O O . THR A 1 90 ? 7.518 22.889 0.566 1.00 40.72 90 THR A O 1
ATOM 693 N N . THR A 1 91 ? 9.002 21.538 1.567 1.00 38.62 91 THR A N 1
ATOM 694 C CA . THR A 1 91 ? 10.089 22.523 1.540 1.00 38.62 91 THR A CA 1
ATOM 695 C C . THR A 1 91 ? 10.753 22.536 0.167 1.00 38.62 91 THR A C 1
ATOM 697 O O . THR A 1 91 ? 11.609 21.711 -0.144 1.00 38.62 91 THR A O 1
ATOM 700 N N . ARG A 1 92 ? 10.399 23.527 -0.651 1.00 41.47 92 ARG A N 1
ATOM 701 C CA . ARG A 1 92 ? 11.166 23.933 -1.832 1.00 41.47 92 ARG A CA 1
ATOM 702 C C . ARG A 1 92 ? 12.331 24.840 -1.397 1.00 41.47 92 ARG A C 1
ATOM 704 O O . ARG A 1 92 ? 12.353 26.007 -1.752 1.00 41.47 92 ARG A O 1
ATOM 711 N N . SER A 1 93 ? 13.252 24.324 -0.580 1.00 40.25 93 SER A N 1
ATOM 712 C CA . SER A 1 93 ? 14.585 24.900 -0.299 1.00 40.25 93 SER A CA 1
ATOM 713 C C . SER A 1 93 ? 15.332 24.040 0.736 1.00 40.25 93 SER A C 1
ATOM 715 O O . SER A 1 93 ? 14.766 23.600 1.731 1.00 40.25 93 SER A O 1
ATOM 717 N N . GLY A 1 94 ? 16.610 23.746 0.488 1.00 41.81 94 GLY A N 1
ATOM 718 C CA . GLY A 1 94 ? 17.448 22.811 1.255 1.00 41.81 94 GLY A CA 1
ATOM 719 C C . GLY A 1 94 ? 17.752 23.203 2.710 1.00 41.81 94 GLY A C 1
ATOM 720 O O . GLY A 1 94 ? 18.894 23.493 3.039 1.00 41.81 94 GLY A O 1
ATOM 721 N N . HIS A 1 95 ? 16.759 23.192 3.601 1.00 44.00 95 HIS A N 1
ATOM 722 C CA . HIS A 1 95 ? 16.927 23.455 5.044 1.00 44.00 95 HIS A CA 1
ATOM 723 C C . HIS A 1 95 ? 16.818 22.200 5.934 1.00 44.00 95 HIS A C 1
ATOM 725 O O . HIS A 1 95 ? 16.937 22.291 7.153 1.00 44.00 95 HIS A O 1
ATOM 731 N N . TRP A 1 96 ? 16.643 21.008 5.350 1.00 43.91 96 TRP A N 1
ATOM 732 C CA . TRP A 1 96 ? 16.408 19.766 6.104 1.00 43.91 96 TRP A CA 1
ATOM 733 C C . TRP A 1 96 ? 17.631 19.206 6.852 1.00 43.91 96 TRP A C 1
ATOM 735 O O . TRP A 1 96 ? 17.458 18.543 7.874 1.00 43.91 96 TRP A O 1
ATOM 745 N N . ILE A 1 97 ? 18.861 19.493 6.410 1.00 48.31 97 ILE A N 1
ATOM 746 C CA . ILE A 1 97 ? 20.073 18.963 7.067 1.00 48.31 97 ILE A CA 1
ATOM 747 C C . ILE A 1 97 ? 20.263 19.559 8.474 1.00 48.31 97 ILE A C 1
ATOM 749 O O . ILE A 1 97 ? 20.768 18.881 9.369 1.00 48.31 97 ILE A O 1
ATOM 753 N N . SER A 1 98 ? 19.793 20.786 8.712 1.00 41.38 98 SER A N 1
ATOM 754 C CA . SER A 1 98 ? 19.972 21.451 10.007 1.00 41.38 98 SER A CA 1
ATOM 755 C C . SER A 1 98 ? 18.985 20.962 11.072 1.00 41.38 98 SER A C 1
ATOM 757 O O . SER A 1 98 ? 19.381 20.778 12.220 1.00 41.38 98 SER A O 1
ATOM 759 N N . SER A 1 99 ? 17.728 20.677 10.714 1.00 44.75 99 SER A N 1
ATOM 760 C CA . SER A 1 99 ? 16.700 20.282 11.694 1.00 44.75 99 SER A CA 1
ATOM 761 C C . SER A 1 99 ? 16.806 18.826 12.158 1.00 44.75 99 SER A C 1
ATOM 763 O O . SER A 1 99 ? 16.509 18.538 13.318 1.00 44.75 99 SER A O 1
ATOM 765 N N . ALA A 1 100 ? 17.284 17.908 11.309 1.00 46.22 100 ALA A N 1
ATOM 766 C CA . ALA A 1 100 ? 17.489 16.511 11.707 1.00 46.22 100 ALA A CA 1
ATOM 767 C C . ALA A 1 100 ? 18.569 16.371 12.800 1.00 46.22 100 ALA A C 1
ATOM 769 O O . ALA A 1 100 ? 18.439 15.551 13.708 1.00 46.22 100 ALA A O 1
ATOM 770 N N . ARG A 1 101 ? 19.597 17.233 12.776 1.00 37.66 101 ARG A N 1
ATOM 771 C CA . ARG A 1 101 ? 20.664 17.251 13.788 1.00 37.66 101 ARG A CA 1
ATOM 772 C C . ARG A 1 101 ? 20.178 17.777 15.145 1.00 37.66 101 ARG A C 1
ATOM 774 O O . ARG A 1 101 ? 20.601 17.269 16.180 1.00 37.66 101 ARG A O 1
ATOM 781 N N . THR A 1 102 ? 19.262 18.746 15.165 1.00 45.75 102 THR A N 1
ATOM 782 C CA . THR A 1 102 ? 18.720 19.303 16.418 1.00 45.75 102 THR A CA 1
ATOM 783 C C . THR A 1 102 ? 17.792 18.323 17.137 1.00 45.75 102 THR A C 1
ATOM 785 O O . THR A 1 102 ? 17.758 18.304 18.366 1.00 45.75 102 THR A O 1
ATOM 788 N N . MET A 1 103 ? 17.065 17.487 16.388 1.00 39.22 103 MET A N 1
ATOM 789 C CA . MET A 1 103 ? 16.141 16.512 16.973 1.00 39.22 103 MET A CA 1
ATOM 790 C C . MET A 1 103 ? 16.874 15.327 17.618 1.00 39.22 103 MET A C 1
ATOM 792 O O . MET A 1 103 ? 16.426 14.829 18.644 1.00 39.22 103 MET A O 1
ATOM 796 N N . TRP A 1 104 ? 18.034 14.929 17.083 1.00 41.53 104 TRP A N 1
ATOM 797 C CA . TRP A 1 104 ? 18.860 13.862 17.665 1.00 41.53 104 TRP A CA 1
ATOM 798 C C . TRP A 1 104 ? 19.689 14.323 18.878 1.00 41.53 104 TRP A C 1
ATOM 800 O O . TRP A 1 104 ? 19.926 13.543 19.790 1.00 41.53 104 TRP A O 1
ATOM 810 N N . SER A 1 105 ? 20.057 15.607 18.952 1.00 40.34 105 SER A N 1
ATOM 811 C CA . SER A 1 105 ? 20.832 16.167 20.075 1.00 40.34 105 SER A CA 1
ATOM 812 C C . SER A 1 105 ? 20.024 16.407 21.358 1.00 40.34 105 SER A C 1
ATOM 814 O O . SER A 1 105 ? 20.620 16.677 22.394 1.00 40.34 105 SER A O 1
ATOM 816 N N . ARG A 1 106 ? 18.688 16.371 21.304 1.00 40.66 106 ARG A N 1
ATOM 817 C CA . ARG A 1 106 ? 17.803 16.590 22.467 1.00 40.66 106 ARG A CA 1
ATOM 818 C C . ARG A 1 106 ? 17.280 15.294 23.097 1.00 40.66 106 ARG A C 1
ATOM 820 O O . ARG A 1 106 ? 16.501 15.363 24.042 1.00 40.66 106 ARG A O 1
ATOM 827 N N . SER A 1 107 ? 17.684 14.141 22.566 1.00 43.38 107 SER A N 1
ATOM 828 C CA . SER A 1 107 ? 17.324 12.811 23.077 1.00 43.38 107 SER A CA 1
ATOM 829 C C . SER A 1 107 ? 18.525 12.038 23.641 1.00 43.38 107 SER A C 1
ATOM 831 O O . SER A 1 107 ? 18.437 10.822 23.795 1.00 43.38 107 SER A O 1
ATOM 833 N N . MET A 1 108 ? 19.615 12.740 23.967 1.00 38.44 108 MET A N 1
ATOM 834 C CA . MET A 1 108 ? 20.704 12.270 24.830 1.00 38.44 108 MET A CA 1
ATOM 835 C C . MET A 1 108 ? 20.777 13.143 26.076 1.00 38.44 108 MET A C 1
ATOM 837 O O . MET A 1 108 ? 20.578 14.371 25.925 1.00 38.44 108 MET A O 1
#

Radius of gyration: 19.51 Å; chains: 1; bounding box: 51×44×42 Å

InterPro domains:
  IPR014729 Rossmann-like alpha/beta/alpha sandwich fold [G3DSA:3.40.50.620] (1-103)
  IPR022310 NAD/GMP synthase [PF02540] (24-70)

pLDDT: mean 74.72, std 24.88, range [27.55, 97.56]

Sequence (108 aa):
MGNLREQIIAELGVAAEIEPKVEVRRRVEFLADYLSSTPATGFVLGISGGQDSSLTGKLCQLAVDELRARDRRRPSSRSGFPTVRRPMPTTRSGHWISSARTMWSRSM